Protein AF-A0A6B3HRX5-F1 (afdb_monomer_lite)

Radius of gyration: 20.77 Å; chains: 1; bounding box: 56×28×66 Å

Sequence (94 aa):
MTSTSSARTTAPVATSTITAAASGRWTLGDLPVSRVGFGTMRLPQTGEALVPRAVPRDRAAALAVLRRAVDLGVNHIDTAAFYFSPLRSANELI

pLDDT: mean 89.93, std 13.84, range [40.84, 98.44]

Foldseek 3Di:
DDDDDDDDDDDDDPDDDQALVVQPWDQDPNDIFRPDAAECLCLQFPDDGPDLPTHGDDLVVSLVVVVVNVVSPGDDYHADQSSHDPVDGSVVND

Structure (mmCIF, N/CA/C/O backbone):
data_AF-A0A6B3HRX5-F1
#
_entry.id   AF-A0A6B3HRX5-F1
#
loop_
_atom_site.group_PDB
_atom_site.id
_atom_site.type_symbol
_atom_site.label_atom_id
_atom_site.label_alt_id
_atom_site.label_comp_id
_atom_site.label_asym_id
_atom_site.label_entity_id
_atom_site.label_seq_id
_atom_site.pdbx_PDB_ins_code
_atom_site.Cartn_x
_atom_site.Cartn_y
_atom_site.Cartn_z
_atom_site.occupancy
_atom_site.B_iso_or_equiv
_atom_site.auth_seq_id
_atom_site.auth_comp_id
_atom_site.auth_asym_id
_atom_site.auth_atom_id
_atom_site.pdbx_PDB_model_num
ATOM 1 N N . MET A 1 1 ? 39.309 16.378 50.176 1.00 43.75 1 MET A N 1
ATOM 2 C CA . MET A 1 1 ? 38.266 16.707 49.182 1.00 43.75 1 MET A CA 1
ATOM 3 C C . MET A 1 1 ? 38.325 15.656 48.083 1.00 43.75 1 MET A C 1
ATOM 5 O O . MET A 1 1 ? 39.134 15.779 47.177 1.00 43.75 1 MET A O 1
ATOM 9 N N . THR A 1 2 ? 37.569 14.569 48.213 1.00 40.84 2 THR A N 1
ATOM 10 C CA . THR A 1 2 ? 37.499 13.490 47.216 1.00 40.84 2 THR A CA 1
ATOM 11 C C . THR A 1 2 ? 36.139 13.570 46.532 1.00 40.84 2 THR A C 1
ATOM 13 O O . THR A 1 2 ? 35.115 13.273 47.138 1.00 40.84 2 THR A O 1
ATOM 16 N N . SER A 1 3 ? 36.130 14.045 45.285 1.00 43.94 3 SER A N 1
ATOM 17 C CA . SER A 1 3 ? 34.936 14.098 44.438 1.00 43.94 3 SER A CA 1
ATOM 18 C C . SER A 1 3 ? 34.688 12.731 43.813 1.00 43.94 3 SER A C 1
ATOM 20 O O . SER A 1 3 ? 35.465 12.277 42.975 1.00 43.94 3 SER A O 1
ATOM 22 N N . THR A 1 4 ? 33.594 12.081 44.197 1.00 50.91 4 THR A N 1
ATOM 23 C CA . THR A 1 4 ? 33.126 10.848 43.560 1.00 50.91 4 THR A CA 1
ATOM 24 C C . THR A 1 4 ? 32.260 11.223 42.357 1.00 50.91 4 THR A C 1
ATOM 26 O O . THR A 1 4 ? 31.141 11.708 42.512 1.00 50.91 4 THR A O 1
ATOM 29 N N . SER A 1 5 ? 32.789 11.041 41.145 1.00 59.94 5 SER A N 1
ATOM 30 C CA . SER A 1 5 ? 32.022 11.185 39.902 1.00 59.94 5 SER A CA 1
ATOM 31 C C . SER A 1 5 ? 31.124 9.961 39.720 1.00 59.94 5 SER A C 1
ATOM 33 O O . SER A 1 5 ? 31.615 8.840 39.604 1.00 59.94 5 SER A O 1
ATOM 35 N N . SER A 1 6 ? 29.806 10.169 39.727 1.00 56.75 6 SER A N 1
ATOM 36 C CA . SER A 1 6 ? 28.825 9.107 39.497 1.00 56.75 6 SER A CA 1
ATOM 37 C C . SER A 1 6 ? 28.610 8.937 37.992 1.00 56.75 6 SER A C 1
ATOM 39 O O . SER A 1 6 ? 28.013 9.793 37.332 1.00 56.75 6 SER A O 1
ATOM 41 N N . ALA A 1 7 ? 29.145 7.850 37.436 1.00 60.38 7 ALA A N 1
ATOM 42 C CA . ALA A 1 7 ? 28.953 7.483 36.040 1.00 60.38 7 ALA A CA 1
ATOM 43 C C . ALA A 1 7 ? 27.492 7.069 35.807 1.00 60.38 7 ALA A C 1
ATOM 45 O O . ALA A 1 7 ? 26.960 6.171 36.459 1.00 60.38 7 ALA A O 1
ATOM 46 N N . ARG A 1 8 ? 26.829 7.742 34.864 1.00 61.06 8 ARG A N 1
ATOM 47 C CA . ARG A 1 8 ? 25.448 7.457 34.477 1.00 61.06 8 ARG A CA 1
ATOM 48 C C . ARG A 1 8 ? 25.431 6.234 33.561 1.00 61.06 8 ARG A C 1
ATOM 50 O O . ARG A 1 8 ? 25.730 6.346 32.378 1.00 61.06 8 ARG A O 1
ATOM 57 N N . THR A 1 9 ? 25.079 5.077 34.107 1.00 64.69 9 THR A N 1
ATOM 58 C CA . THR A 1 9 ? 24.845 3.856 33.325 1.00 64.69 9 THR A CA 1
ATOM 59 C C . THR A 1 9 ? 23.580 4.024 32.485 1.00 64.69 9 THR A C 1
ATOM 61 O O . THR A 1 9 ? 22.478 4.119 33.023 1.00 64.69 9 THR A O 1
ATOM 64 N N . THR A 1 10 ? 23.718 4.083 31.160 1.00 64.69 10 THR A N 1
ATOM 65 C CA . THR A 1 10 ? 22.582 4.013 30.232 1.00 64.69 10 THR A CA 1
ATOM 66 C C . THR A 1 10 ? 22.216 2.543 30.029 1.00 64.69 10 THR A C 1
ATOM 68 O O . THR A 1 10 ? 23.030 1.765 29.539 1.00 64.69 10 THR A O 1
ATOM 71 N N . ALA A 1 11 ? 21.011 2.144 30.439 1.00 67.12 11 ALA A N 1
ATOM 72 C CA . ALA A 1 11 ? 20.501 0.801 30.176 1.00 67.12 11 ALA A CA 1
ATOM 73 C C . ALA A 1 11 ? 20.229 0.610 28.667 1.00 67.12 11 ALA A C 1
ATOM 75 O O . ALA A 1 11 ? 19.841 1.573 27.996 1.00 67.12 11 ALA A O 1
ATOM 76 N N . PRO A 1 12 ? 20.407 -0.605 28.117 1.00 70.06 12 PRO A N 1
ATOM 77 C CA . PRO A 1 12 ? 20.089 -0.884 26.722 1.00 70.06 12 PRO A CA 1
ATOM 78 C C . PRO A 1 12 ? 18.584 -0.698 26.480 1.00 70.06 12 PRO A C 1
ATOM 80 O O . PRO A 1 12 ? 17.755 -1.224 27.222 1.00 70.06 12 PRO A O 1
ATOM 83 N N . VAL A 1 13 ? 18.222 0.057 25.439 1.00 71.56 13 VAL A N 1
ATOM 84 C CA . VAL A 1 13 ? 16.822 0.230 25.030 1.00 71.56 13 VAL A CA 1
ATOM 85 C C . VAL A 1 13 ? 16.333 -1.092 24.441 1.00 71.56 13 VAL A C 1
ATOM 87 O O . VAL A 1 13 ? 16.824 -1.537 23.403 1.00 71.56 13 VAL A O 1
ATOM 90 N N . ALA A 1 14 ? 15.371 -1.735 25.103 1.00 73.25 14 ALA A N 1
ATOM 91 C CA . ALA A 1 14 ? 14.706 -2.911 24.559 1.00 73.25 14 ALA A CA 1
ATOM 92 C C . ALA A 1 14 ? 14.066 -2.557 23.206 1.00 73.25 14 ALA A C 1
ATOM 94 O O . ALA A 1 14 ? 13.277 -1.617 23.109 1.00 73.25 14 ALA A O 1
ATOM 95 N N . THR A 1 15 ? 14.416 -3.297 22.152 1.00 78.44 15 THR A N 1
ATOM 96 C CA . THR A 1 15 ? 13.845 -3.086 20.816 1.00 78.44 15 THR A CA 1
ATOM 97 C C . THR A 1 15 ? 12.481 -3.764 20.751 1.00 78.44 15 THR A C 1
ATOM 99 O O . THR A 1 15 ? 12.381 -4.961 20.485 1.00 78.44 15 THR A O 1
ATOM 102 N N . SER A 1 16 ? 11.418 -3.015 21.031 1.00 85.06 16 SER A N 1
ATOM 103 C CA . SER A 1 16 ? 10.054 -3.457 20.749 1.00 85.06 16 SER A CA 1
ATOM 104 C C . SER A 1 16 ? 9.703 -3.179 19.285 1.00 85.06 16 SER A C 1
ATOM 106 O O . SER A 1 16 ? 10.141 -2.194 18.688 1.00 85.06 16 SER A O 1
ATOM 108 N N . THR A 1 17 ? 8.919 -4.070 18.674 1.00 89.25 17 THR A N 1
ATOM 109 C CA . THR A 1 17 ? 8.409 -3.841 17.315 1.00 89.25 17 THR A CA 1
ATOM 110 C C . THR A 1 17 ? 7.365 -2.730 17.360 1.00 89.25 17 THR A C 1
ATOM 112 O O . THR A 1 17 ? 6.348 -2.865 18.038 1.00 89.25 17 THR A O 1
ATOM 115 N N . ILE A 1 18 ? 7.601 -1.646 16.621 1.00 92.62 18 ILE A N 1
ATOM 116 C CA . ILE A 1 18 ? 6.631 -0.559 16.458 1.00 92.62 18 ILE A CA 1
ATOM 117 C C . ILE A 1 18 ? 5.538 -1.025 15.489 1.00 92.62 18 ILE A C 1
ATOM 119 O O . ILE A 1 18 ? 5.833 -1.426 14.364 1.00 92.62 18 ILE A O 1
ATOM 123 N N . THR A 1 19 ? 4.280 -0.963 15.923 1.00 96.56 19 THR A N 1
ATOM 124 C CA . THR A 1 19 ? 3.098 -1.293 15.112 1.00 96.56 19 THR A CA 1
ATOM 125 C C . THR A 1 19 ? 2.268 -0.040 14.838 1.00 96.56 19 THR A C 1
ATOM 127 O O . THR A 1 19 ? 2.380 0.966 15.544 1.00 96.56 19 THR A O 1
ATOM 130 N N . ALA A 1 20 ? 1.387 -0.093 13.841 1.00 97.38 20 ALA A N 1
ATOM 131 C CA . ALA A 1 20 ? 0.470 0.998 13.523 1.00 97.38 20 ALA A CA 1
ATOM 132 C C . ALA A 1 20 ? -0.495 1.312 14.681 1.00 97.38 20 ALA A C 1
ATOM 134 O O . ALA A 1 20 ? -0.939 2.450 14.807 1.00 97.38 20 ALA A O 1
ATOM 135 N N . ALA A 1 21 ? -0.764 0.355 15.578 1.00 94.88 21 ALA A N 1
ATOM 136 C CA . ALA A 1 21 ? -1.581 0.585 16.770 1.00 94.88 21 ALA A CA 1
ATOM 137 C C . ALA A 1 21 ? -0.999 1.680 17.685 1.00 94.88 21 ALA A C 1
ATOM 139 O O . ALA A 1 21 ? -1.760 2.433 18.291 1.00 94.88 21 ALA A O 1
ATOM 140 N N . ALA A 1 22 ? 0.331 1.835 17.727 1.00 96.25 22 ALA A N 1
ATOM 141 C CA . ALA A 1 22 ? 0.992 2.900 18.485 1.00 96.25 22 ALA A CA 1
ATOM 142 C C . ALA A 1 22 ? 0.651 4.309 17.965 1.00 96.25 22 ALA A C 1
ATOM 144 O O . ALA A 1 22 ? 0.801 5.288 18.691 1.00 96.25 22 ALA A O 1
ATOM 145 N N . SER A 1 23 ? 0.158 4.419 16.725 1.00 96.75 23 SER A N 1
ATOM 146 C CA . SER A 1 23 ? -0.313 5.687 16.163 1.00 96.75 23 SER A CA 1
ATOM 147 C C . SER A 1 23 ? -1.704 6.093 16.656 1.00 96.75 23 SER A C 1
ATOM 149 O O . SER A 1 23 ? -2.116 7.222 16.414 1.00 96.75 23 SER A O 1
ATOM 151 N N . GLY A 1 24 ? -2.428 5.213 17.357 1.00 97.12 24 GLY A N 1
ATOM 152 C CA . GLY A 1 24 ? -3.830 5.417 17.713 1.00 97.12 24 GLY A CA 1
ATOM 153 C C . GLY A 1 24 ? -4.780 5.213 16.528 1.00 97.12 24 GLY A C 1
ATOM 154 O O . GLY A 1 24 ? -4.373 4.803 15.439 1.00 97.12 24 GLY A O 1
ATOM 155 N N . ARG A 1 25 ? -6.070 5.494 16.748 1.00 97.38 25 ARG A N 1
ATOM 156 C CA . ARG A 1 25 ? -7.125 5.341 15.733 1.00 97.38 25 ARG A CA 1
ATOM 157 C C . ARG A 1 25 ? -7.772 6.670 15.356 1.00 97.38 25 ARG A C 1
ATOM 159 O O . ARG A 1 25 ? -7.759 7.622 16.136 1.00 97.38 25 ARG A O 1
ATOM 166 N N . TRP A 1 26 ? -8.347 6.711 14.163 1.00 97.44 26 TRP A N 1
ATOM 167 C CA . TRP A 1 26 ? -9.151 7.809 13.638 1.00 97.44 26 TRP A CA 1
ATOM 168 C C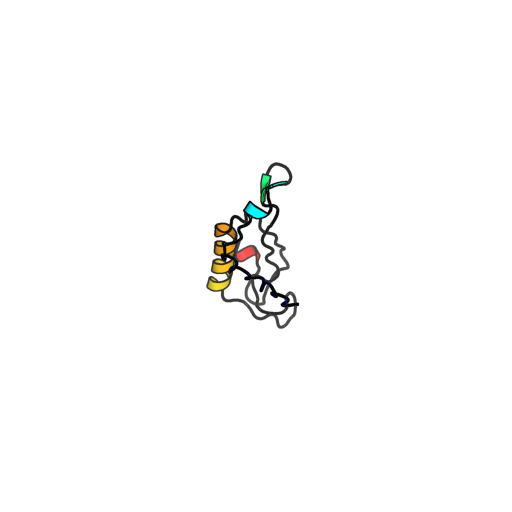 . TRP A 1 26 ? -10.351 7.252 12.870 1.00 97.44 26 TRP A C 1
ATOM 170 O O . TRP A 1 26 ? -10.256 6.170 12.301 1.00 97.44 26 TRP A O 1
ATOM 180 N N . THR A 1 27 ? -11.468 7.974 12.838 1.00 98.00 27 THR A N 1
ATOM 181 C CA . THR A 1 27 ? -12.625 7.596 12.016 1.00 98.00 27 THR A CA 1
ATOM 182 C C . THR A 1 27 ? -12.586 8.395 10.717 1.00 98.00 27 THR A C 1
ATOM 184 O O . THR A 1 27 ? -12.781 9.611 10.724 1.00 98.00 27 THR A O 1
ATOM 187 N N . LEU A 1 28 ? -12.288 7.723 9.605 1.00 96.06 28 LEU A N 1
ATOM 188 C CA . LEU A 1 28 ? -12.289 8.301 8.265 1.00 96.06 28 LEU A CA 1
ATOM 189 C C . LEU A 1 28 ? -13.636 8.007 7.599 1.00 96.06 28 LEU A C 1
ATOM 191 O O . LEU A 1 28 ? -13.883 6.882 7.175 1.00 96.06 28 LEU A O 1
ATO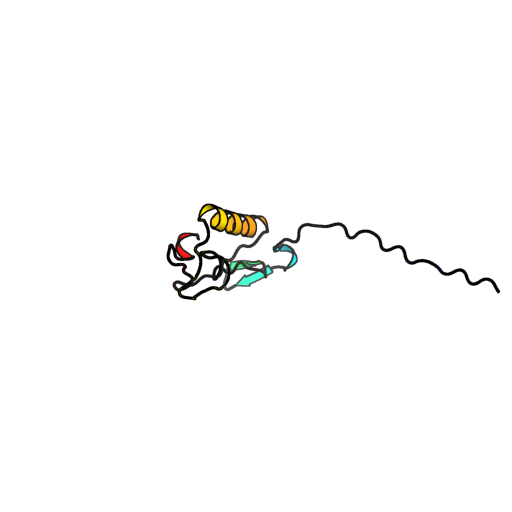M 195 N N . GLY A 1 29 ? -14.513 9.013 7.540 1.00 96.44 29 GLY A N 1
ATOM 196 C CA . GLY A 1 29 ? -15.913 8.796 7.172 1.00 96.44 29 GLY A CA 1
ATOM 197 C C . GLY A 1 29 ? -16.595 7.928 8.227 1.00 96.44 29 GLY A C 1
ATOM 198 O O . GLY A 1 29 ? -16.768 8.359 9.365 1.00 96.44 29 GLY A O 1
ATOM 199 N N . ASP A 1 30 ? -16.926 6.699 7.858 1.00 96.94 30 ASP A N 1
ATOM 200 C CA . ASP A 1 30 ? -17.488 5.645 8.705 1.00 96.94 30 ASP A CA 1
ATOM 201 C C . ASP A 1 30 ? -16.482 4.520 9.030 1.00 96.94 30 ASP A C 1
ATOM 203 O O . ASP A 1 30 ? -16.798 3.598 9.784 1.00 96.94 30 ASP A O 1
ATOM 207 N N . LEU A 1 31 ? -15.245 4.604 8.524 1.00 97.38 31 LEU A N 1
ATOM 208 C CA . LEU A 1 31 ? -14.231 3.560 8.673 1.00 97.38 31 LEU A CA 1
ATOM 209 C C . LEU A 1 31 ? -13.210 3.892 9.777 1.00 97.38 31 LEU A C 1
ATOM 211 O O . LEU A 1 31 ? -12.516 4.909 9.699 1.00 97.38 31 LEU A O 1
ATOM 215 N N . PRO A 1 32 ? -13.038 3.033 10.801 1.00 97.12 32 PRO A N 1
ATOM 216 C CA . PRO A 1 32 ? -11.974 3.201 11.781 1.00 97.12 32 PRO A CA 1
ATOM 217 C C . PRO A 1 32 ? -10.615 2.782 11.203 1.00 97.12 32 PRO A C 1
ATOM 219 O O . PRO A 1 32 ? -10.367 1.608 10.925 1.00 97.12 32 PRO A O 1
ATOM 222 N N . VAL A 1 33 ? -9.691 3.730 11.106 1.00 97.88 33 VAL A N 1
ATOM 223 C CA . VAL A 1 33 ? -8.332 3.530 10.593 1.00 97.88 33 VAL A CA 1
ATOM 224 C C . VAL A 1 33 ? -7.280 3.721 11.684 1.00 97.88 33 VAL A C 1
ATOM 226 O O . VAL A 1 33 ? -7.469 4.502 12.618 1.00 97.88 33 VAL A O 1
ATOM 229 N N . SER A 1 34 ? -6.152 3.017 11.577 1.00 97.81 34 SER A N 1
ATOM 230 C CA . SER A 1 34 ? -4.912 3.433 12.246 1.00 97.81 34 SER A CA 1
ATOM 231 C C . SER A 1 34 ? -4.539 4.837 11.759 1.00 97.81 34 SER A C 1
ATOM 233 O O . SER A 1 34 ? -4.866 5.198 10.633 1.00 97.81 34 SER A O 1
ATOM 235 N N . ARG A 1 35 ? -3.857 5.658 12.560 1.00 96.75 35 ARG A N 1
ATOM 236 C CA . ARG A 1 35 ? -3.435 6.998 12.090 1.00 96.75 35 ARG A CA 1
ATOM 237 C C . ARG A 1 35 ? -2.252 6.955 11.119 1.00 96.75 35 ARG A C 1
ATOM 239 O O . ARG A 1 35 ? -1.955 7.959 10.481 1.00 96.75 35 ARG A O 1
ATOM 246 N N . VAL A 1 36 ? -1.587 5.806 11.007 1.00 97.19 36 VAL A N 1
ATOM 247 C CA . VAL A 1 36 ? -0.528 5.531 10.029 1.00 97.19 36 VAL A CA 1
ATOM 248 C C . VAL A 1 36 ? -1.038 4.560 8.967 1.00 97.19 36 VAL A C 1
ATOM 250 O O . VAL A 1 36 ? -1.505 3.466 9.294 1.00 97.19 36 VAL A O 1
ATOM 253 N N . GLY A 1 37 ? -0.928 4.976 7.705 1.00 97.25 37 GLY A N 1
ATOM 254 C CA . GLY A 1 37 ? -1.246 4.193 6.510 1.00 97.25 37 GLY A CA 1
ATOM 255 C C . GLY A 1 37 ? -0.008 3.768 5.734 1.00 97.25 37 GLY A C 1
ATOM 256 O O . GLY A 1 37 ? 1.120 4.095 6.109 1.00 97.25 37 GLY A O 1
ATOM 257 N N . PHE A 1 38 ? -0.217 3.073 4.616 1.00 98.31 38 PHE A N 1
ATOM 258 C CA . PHE A 1 38 ? 0.864 2.706 3.700 1.00 98.31 38 PHE A CA 1
ATOM 259 C C . PHE A 1 38 ? 0.642 3.315 2.312 1.00 98.31 38 PHE A C 1
ATOM 261 O O . PHE A 1 38 ? -0.296 2.954 1.606 1.00 98.31 38 PHE A O 1
ATOM 268 N N . GLY A 1 39 ? 1.523 4.238 1.923 1.00 98.00 39 GLY A N 1
ATOM 269 C CA . GLY A 1 39 ? 1.523 4.854 0.596 1.00 98.00 39 GLY A CA 1
ATOM 270 C C . GLY A 1 39 ? 2.250 3.997 -0.438 1.00 98.00 39 GLY A C 1
ATOM 271 O O . GLY A 1 39 ? 3.342 3.481 -0.190 1.00 98.00 39 GLY A O 1
ATOM 272 N N . THR A 1 40 ? 1.666 3.874 -1.628 1.00 98.12 40 THR A N 1
ATOM 273 C CA . THR A 1 40 ? 2.128 2.927 -2.659 1.00 98.12 40 THR A CA 1
ATOM 274 C C . THR A 1 40 ? 2.891 3.562 -3.822 1.00 98.12 40 THR A C 1
ATOM 276 O O . THR A 1 40 ? 3.321 2.848 -4.725 1.00 98.12 40 THR A O 1
ATOM 279 N N . MET A 1 41 ? 3.173 4.869 -3.783 1.00 96.62 41 MET A N 1
ATOM 280 C CA . MET A 1 41 ? 3.888 5.592 -4.854 1.00 96.62 41 MET A CA 1
ATOM 281 C C . MET A 1 41 ? 5.209 4.923 -5.281 1.00 96.62 41 MET A C 1
ATOM 283 O O . MET A 1 41 ? 5.557 4.875 -6.461 1.00 96.62 41 MET A O 1
ATOM 287 N N . ARG A 1 42 ? 5.958 4.374 -4.319 1.00 96.12 42 ARG A N 1
ATOM 288 C CA . ARG A 1 42 ? 7.219 3.648 -4.559 1.00 96.12 42 ARG A CA 1
ATOM 289 C C . ARG A 1 42 ? 7.062 2.135 -4.500 1.00 96.12 42 ARG A C 1
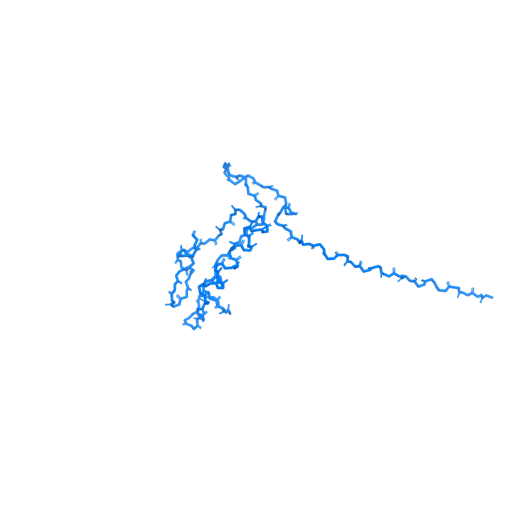ATOM 291 O O . ARG A 1 42 ? 8.056 1.426 -4.554 1.00 96.12 42 ARG A O 1
ATOM 298 N N . LEU A 1 43 ? 5.854 1.606 -4.354 1.00 97.19 43 LEU A N 1
ATOM 299 C CA . LEU A 1 43 ? 5.641 0.167 -4.282 1.00 97.19 43 LEU A CA 1
ATOM 300 C C . LEU A 1 43 ? 6.036 -0.578 -5.576 1.00 97.19 43 LEU A C 1
ATOM 302 O O . LEU A 1 43 ? 6.742 -1.584 -5.455 1.00 97.19 43 LEU A O 1
ATOM 306 N N . PRO A 1 44 ? 5.680 -0.109 -6.792 1.00 96.50 44 PRO A N 1
ATOM 307 C CA . PRO A 1 44 ? 5.983 -0.842 -8.023 1.00 96.50 44 PRO A CA 1
ATOM 308 C C . PRO A 1 44 ? 7.436 -0.674 -8.507 1.00 96.50 44 PRO A C 1
ATOM 310 O O . PRO A 1 44 ? 7.791 -1.233 -9.547 1.00 96.50 44 PRO A O 1
ATOM 313 N N . GLN A 1 45 ? 8.278 0.087 -7.792 1.00 95.75 45 GLN A N 1
ATOM 314 C CA . GLN A 1 45 ? 9.624 0.487 -8.223 1.00 95.75 45 GLN A CA 1
ATOM 315 C C . GLN A 1 45 ? 10.646 0.566 -7.080 1.00 95.75 45 GLN A C 1
ATOM 317 O O . GLN A 1 45 ? 10.296 0.586 -5.899 1.00 95.75 45 GLN A O 1
ATOM 322 N N . THR A 1 46 ? 11.927 0.617 -7.426 1.00 94.00 46 THR A N 1
ATOM 323 C CA . THR A 1 46 ? 13.027 0.943 -6.513 1.00 94.00 46 THR A CA 1
ATOM 324 C C . THR A 1 46 ? 13.670 2.269 -6.918 1.00 94.00 46 THR A C 1
ATOM 326 O O . THR A 1 46 ? 13.689 2.637 -8.090 1.00 94.00 46 THR A O 1
ATOM 329 N N . GLY A 1 47 ? 14.184 3.010 -5.933 1.00 89.69 47 GLY A N 1
ATOM 330 C CA . GLY A 1 47 ? 14.766 4.332 -6.162 1.00 89.69 47 GLY A CA 1
ATOM 331 C C . GLY A 1 47 ? 13.719 5.433 -6.345 1.00 89.69 47 GLY A C 1
ATOM 332 O O . GLY A 1 47 ? 12.705 5.474 -5.640 1.00 89.69 47 GLY A O 1
ATOM 333 N N . GLU A 1 48 ? 14.017 6.367 -7.244 1.00 90.75 48 GLU A N 1
ATOM 334 C CA . GLU A 1 48 ? 13.155 7.505 -7.553 1.00 90.75 48 GLU A CA 1
ATOM 335 C C . GLU A 1 48 ? 11.862 7.054 -8.248 1.00 90.75 48 GLU A C 1
ATOM 337 O O . GLU A 1 48 ? 11.862 6.133 -9.062 1.00 90.75 48 GLU A O 1
ATOM 342 N N . ALA A 1 49 ? 10.750 7.694 -7.889 1.00 90.62 49 ALA A N 1
ATOM 343 C CA . ALA A 1 49 ? 9.430 7.378 -8.416 1.00 90.62 49 ALA A CA 1
ATOM 344 C C . ALA A 1 49 ? 9.027 8.339 -9.531 1.00 90.62 49 ALA A C 1
ATOM 346 O O . ALA A 1 49 ? 9.413 9.502 -9.494 1.00 90.62 49 ALA A O 1
ATOM 347 N N . LEU A 1 50 ? 8.174 7.871 -10.451 1.00 87.94 50 LEU A N 1
ATOM 348 C CA . LEU A 1 50 ? 7.541 8.702 -11.490 1.00 87.94 50 LEU A CA 1
ATOM 349 C C . LEU A 1 50 ? 8.542 9.331 -12.475 1.00 87.94 50 LEU A C 1
ATOM 351 O O . LEU A 1 50 ? 8.295 10.395 -13.037 1.00 87.94 50 LEU A O 1
ATOM 355 N N . VAL A 1 51 ? 9.669 8.654 -12.703 1.00 91.19 51 VAL A N 1
ATOM 356 C CA . VAL A 1 51 ? 10.689 9.052 -13.678 1.00 91.19 51 VAL A CA 1
ATOM 357 C C . VAL A 1 51 ? 10.774 8.034 -14.820 1.00 91.19 51 VAL A C 1
ATOM 359 O O . VAL A 1 51 ? 10.556 6.845 -14.584 1.00 91.19 51 VAL A O 1
ATOM 362 N N . PRO A 1 52 ? 11.163 8.436 -16.049 1.00 86.81 52 PRO A N 1
ATOM 363 C CA . PRO A 1 52 ? 11.247 7.516 -17.193 1.00 86.81 52 PRO A CA 1
ATOM 364 C C . PRO A 1 52 ? 12.164 6.304 -16.973 1.00 86.81 52 PRO A C 1
ATOM 366 O O . PRO A 1 52 ? 11.983 5.264 -17.594 1.00 86.81 52 PRO A O 1
ATOM 369 N N . ARG A 1 53 ? 13.158 6.440 -16.086 1.00 88.62 53 ARG A N 1
ATOM 370 C CA . ARG A 1 53 ? 14.141 5.396 -15.749 1.00 88.62 53 ARG A CA 1
ATOM 371 C C . ARG A 1 53 ? 13.813 4.651 -14.452 1.00 88.62 53 ARG A C 1
ATOM 373 O O . ARG A 1 53 ? 14.707 4.046 -13.864 1.00 88.62 53 ARG A O 1
ATOM 380 N N . ALA A 1 54 ? 12.572 4.731 -13.978 1.00 91.50 54 ALA A N 1
ATOM 381 C CA . ALA A 1 54 ? 12.128 4.003 -12.800 1.00 91.50 54 ALA A CA 1
ATOM 382 C C . ALA A 1 54 ? 12.423 2.505 -12.948 1.00 91.50 54 ALA A C 1
ATOM 384 O O . ALA A 1 54 ? 12.017 1.878 -13.927 1.00 91.50 54 ALA A O 1
ATOM 385 N N . VAL A 1 55 ? 13.117 1.929 -11.966 1.00 95.62 55 VAL A N 1
ATOM 386 C CA . VAL A 1 55 ? 13.476 0.509 -11.977 1.00 95.62 55 VAL A CA 1
ATOM 387 C C . VAL A 1 55 ? 12.323 -0.283 -11.362 1.00 95.62 55 VAL A C 1
ATOM 389 O O . VAL A 1 55 ? 12.011 -0.066 -10.189 1.00 95.62 55 VAL A O 1
ATOM 392 N N . PRO A 1 56 ? 11.667 -1.193 -12.103 1.00 96.12 56 PRO A N 1
ATOM 393 C CA . PRO A 1 56 ? 10.582 -1.996 -11.556 1.00 96.12 56 PRO A CA 1
ATOM 394 C C . PRO A 1 56 ? 11.032 -2.830 -10.353 1.00 96.12 56 PRO A C 1
ATOM 396 O O . PRO A 1 56 ? 12.087 -3.466 -10.380 1.00 96.12 56 PRO A O 1
ATOM 399 N N . ARG A 1 57 ? 10.20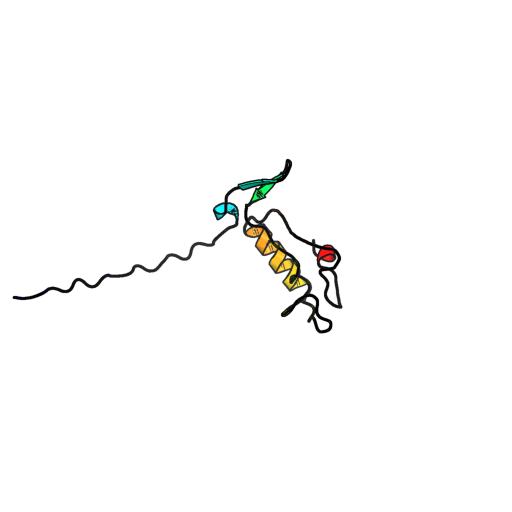5 -2.872 -9.306 1.00 96.44 57 ARG A N 1
ATOM 400 C CA . ARG A 1 57 ? 10.397 -3.808 -8.196 1.00 96.44 57 ARG A CA 1
ATOM 401 C C . ARG A 1 57 ? 9.902 -5.196 -8.609 1.00 96.44 57 ARG A C 1
ATOM 403 O O . ARG A 1 57 ? 8.883 -5.321 -9.289 1.00 96.44 57 ARG A O 1
ATOM 410 N N . ASP A 1 58 ? 10.591 -6.232 -8.136 1.00 96.75 58 ASP A N 1
ATOM 411 C CA . ASP A 1 58 ? 10.084 -7.602 -8.181 1.00 96.75 58 ASP A CA 1
ATOM 412 C C . ASP A 1 58 ? 8.679 -7.715 -7.548 1.00 96.75 58 ASP A C 1
ATOM 414 O O . ASP A 1 58 ? 8.383 -7.119 -6.506 1.00 96.75 58 ASP A O 1
ATOM 418 N N . ARG A 1 59 ? 7.796 -8.504 -8.171 1.00 96.56 59 ARG A N 1
ATOM 419 C CA . ARG A 1 59 ? 6.397 -8.609 -7.728 1.00 96.56 59 ARG A CA 1
ATOM 420 C C . ARG A 1 59 ? 6.296 -9.207 -6.328 1.00 96.56 59 ARG A C 1
ATOM 422 O O . ARG A 1 59 ? 5.523 -8.704 -5.515 1.00 96.56 59 ARG A O 1
ATOM 429 N N . ALA A 1 60 ? 7.048 -10.270 -6.050 1.00 97.81 60 ALA A N 1
ATOM 430 C CA . ALA A 1 60 ? 6.973 -10.962 -4.769 1.00 97.81 60 ALA A CA 1
ATOM 431 C C . ALA A 1 60 ? 7.499 -10.070 -3.640 1.00 97.81 60 ALA A C 1
ATOM 433 O O . ALA A 1 60 ? 6.869 -9.990 -2.585 1.00 97.81 60 ALA A O 1
ATOM 434 N N . ALA A 1 61 ? 8.576 -9.324 -3.891 1.00 97.69 61 ALA A N 1
ATOM 435 C CA . ALA A 1 61 ? 9.093 -8.332 -2.956 1.00 97.69 61 ALA A CA 1
ATOM 436 C C . ALA A 1 61 ? 8.069 -7.222 -2.655 1.00 97.69 61 ALA A C 1
ATOM 438 O O . ALA A 1 61 ? 7.879 -6.861 -1.494 1.00 97.69 61 ALA A O 1
ATOM 439 N N . ALA A 1 62 ? 7.372 -6.697 -3.670 1.00 97.56 62 ALA A N 1
ATOM 440 C CA . ALA A 1 62 ? 6.336 -5.683 -3.461 1.00 97.56 62 ALA A CA 1
ATOM 441 C C . ALA A 1 62 ? 5.173 -6.220 -2.605 1.00 97.56 62 ALA A C 1
ATOM 443 O O . ALA A 1 62 ? 4.762 -5.581 -1.636 1.00 97.56 62 ALA A O 1
ATOM 444 N N . LEU A 1 63 ? 4.699 -7.434 -2.902 1.00 98.12 63 LEU A N 1
ATOM 445 C CA . LEU A 1 63 ? 3.648 -8.088 -2.117 1.00 98.12 63 LEU A CA 1
ATOM 446 C C . LEU A 1 63 ? 4.099 -8.402 -0.684 1.00 98.12 63 LEU A C 1
ATOM 448 O O . LEU A 1 63 ? 3.299 -8.296 0.241 1.00 98.12 63 LEU A O 1
ATOM 452 N N . ALA A 1 64 ? 5.365 -8.769 -0.477 1.00 98.44 64 ALA A N 1
ATOM 453 C CA . ALA A 1 64 ? 5.911 -9.001 0.858 1.00 98.44 64 ALA A CA 1
ATOM 454 C C . ALA A 1 64 ? 5.890 -7.723 1.714 1.00 98.44 64 ALA A C 1
ATOM 456 O O . ALA A 1 64 ? 5.527 -7.783 2.887 1.00 98.44 64 ALA A O 1
ATOM 457 N N . VAL A 1 65 ? 6.201 -6.563 1.125 1.00 97.69 65 VAL A N 1
ATOM 458 C CA . VAL A 1 65 ? 6.106 -5.266 1.818 1.00 97.69 65 VAL A CA 1
ATOM 459 C C . VAL A 1 65 ? 4.657 -4.934 2.180 1.00 97.69 65 VAL A C 1
ATOM 461 O O . VAL A 1 65 ? 4.400 -4.547 3.319 1.00 97.69 65 VAL A O 1
ATOM 464 N N . LEU A 1 66 ? 3.709 -5.124 1.254 1.00 97.94 66 LEU A N 1
ATOM 465 C CA . LEU A 1 66 ? 2.284 -4.902 1.528 1.00 97.94 66 LEU A CA 1
ATOM 466 C C . LEU A 1 66 ? 1.773 -5.795 2.662 1.00 97.94 66 LEU A C 1
ATOM 468 O O . LEU A 1 66 ? 1.158 -5.300 3.604 1.00 97.94 66 LEU A O 1
ATOM 472 N N . ARG A 1 67 ? 2.078 -7.097 2.610 1.00 98.12 67 ARG A N 1
ATOM 473 C CA . ARG A 1 67 ? 1.710 -8.040 3.677 1.00 98.12 67 ARG A CA 1
ATOM 474 C C . ARG A 1 67 ? 2.306 -7.619 5.010 1.00 98.12 67 ARG A C 1
ATOM 476 O O . ARG A 1 67 ? 1.589 -7.559 5.999 1.00 98.12 67 ARG A O 1
ATOM 483 N N . ARG A 1 68 ? 3.578 -7.213 5.021 1.00 98.12 68 ARG A N 1
ATOM 484 C CA . ARG A 1 68 ? 4.219 -6.734 6.245 1.00 98.12 68 ARG A CA 1
ATOM 485 C C . ARG A 1 68 ? 3.547 -5.478 6.806 1.00 98.12 68 ARG A C 1
ATOM 487 O O . ARG A 1 68 ? 3.455 -5.354 8.023 1.00 98.12 68 ARG A O 1
ATOM 494 N N . ALA A 1 69 ? 3.084 -4.557 5.960 1.00 97.81 69 ALA A N 1
ATOM 495 C CA . ALA A 1 69 ? 2.334 -3.388 6.419 1.00 97.81 69 ALA A CA 1
ATOM 496 C C . ALA A 1 69 ? 1.031 -3.807 7.122 1.00 97.81 69 ALA A C 1
ATOM 498 O O . ALA A 1 69 ? 0.752 -3.332 8.225 1.00 97.81 69 ALA A O 1
ATOM 499 N N . VAL A 1 70 ? 0.289 -4.746 6.529 1.00 97.50 70 VAL A N 1
ATOM 500 C CA . VAL A 1 70 ? -0.933 -5.313 7.123 1.00 97.50 70 VAL A CA 1
ATOM 501 C C . VAL A 1 70 ? -0.631 -6.036 8.439 1.00 97.50 70 VAL A C 1
ATOM 503 O O . VAL A 1 70 ? -1.294 -5.769 9.438 1.00 97.50 70 VAL A O 1
ATOM 506 N N . ASP A 1 71 ? 0.419 -6.861 8.492 1.00 97.94 71 ASP A N 1
ATOM 507 C CA . ASP A 1 71 ? 0.848 -7.562 9.715 1.00 97.94 71 ASP A CA 1
ATOM 508 C C . ASP A 1 71 ? 1.229 -6.591 10.845 1.00 97.94 71 ASP A C 1
ATOM 510 O O . ASP A 1 71 ? 1.091 -6.901 12.028 1.00 97.94 71 ASP A O 1
ATOM 514 N N . LEU A 1 72 ? 1.722 -5.400 10.492 1.00 97.62 72 LEU A N 1
ATOM 515 C CA . LEU A 1 72 ? 2.028 -4.322 11.435 1.00 97.62 72 LEU A CA 1
ATOM 516 C C . LEU A 1 72 ? 0.789 -3.504 11.841 1.00 97.62 72 LEU A C 1
ATOM 518 O O . LEU A 1 72 ? 0.920 -2.562 12.625 1.00 97.62 72 LEU A O 1
ATOM 522 N N . GLY A 1 73 ? -0.403 -3.853 11.355 1.00 97.31 73 GLY A N 1
ATOM 523 C CA . GLY A 1 73 ? -1.678 -3.227 11.711 1.00 97.31 73 GLY A CA 1
ATOM 524 C C . GLY A 1 73 ? -2.063 -2.019 10.853 1.00 97.31 73 GLY A C 1
ATOM 525 O O . GLY A 1 73 ? -2.948 -1.249 11.244 1.00 97.31 73 GLY A O 1
ATOM 526 N N . VAL A 1 74 ? -1.408 -1.813 9.706 1.00 98.25 74 VAL A N 1
ATOM 527 C CA . VAL A 1 74 ? -1.901 -0.853 8.710 1.00 98.25 74 VAL A CA 1
ATOM 528 C C . VAL A 1 74 ? -3.191 -1.401 8.111 1.00 98.25 74 VAL A C 1
ATOM 530 O O . VAL A 1 74 ? -3.235 -2.535 7.646 1.00 98.25 74 VAL A O 1
ATOM 533 N N . ASN A 1 75 ? -4.239 -0.580 8.102 1.00 97.56 75 ASN A N 1
ATOM 534 C CA . ASN A 1 75 ? -5.560 -0.962 7.602 1.00 97.56 75 ASN A CA 1
ATOM 535 C C . ASN A 1 75 ? -6.128 0.006 6.551 1.00 97.56 75 ASN A C 1
ATOM 537 O O . ASN A 1 75 ? -7.311 -0.057 6.233 1.00 97.56 75 ASN A O 1
ATOM 541 N N . HIS A 1 76 ? -5.294 0.898 6.019 1.00 97.31 76 HIS A N 1
ATOM 542 C CA . HIS A 1 76 ? -5.628 1.744 4.878 1.00 97.31 76 HIS A CA 1
ATOM 543 C C . HIS A 1 76 ? -4.384 1.959 4.009 1.00 97.31 76 HIS A C 1
ATOM 545 O O . HIS A 1 76 ? -3.273 2.162 4.513 1.00 97.31 76 HIS A O 1
ATOM 551 N N . ILE A 1 77 ? -4.586 1.873 2.695 1.00 97.88 77 ILE A N 1
ATOM 552 C CA . ILE A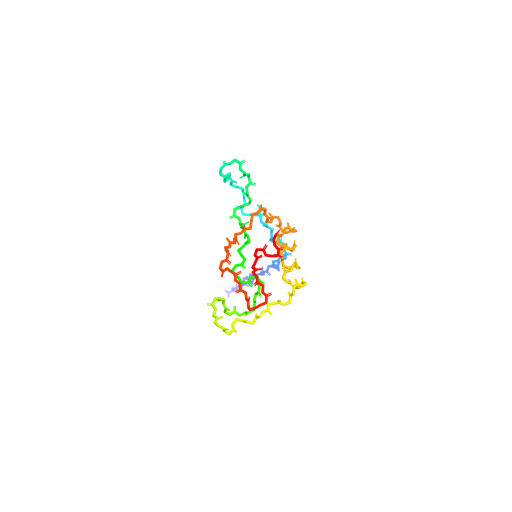 1 77 ? -3.547 1.938 1.667 1.00 97.88 77 ILE A CA 1
ATOM 553 C C . ILE A 1 77 ? -3.835 3.148 0.782 1.00 97.88 77 ILE A C 1
ATOM 555 O O . ILE A 1 77 ? -4.940 3.282 0.264 1.00 97.88 77 ILE A O 1
ATOM 559 N N . ASP A 1 78 ? -2.842 4.015 0.612 1.00 97.50 78 ASP A N 1
ATOM 560 C CA . ASP A 1 78 ? -2.925 5.180 -0.268 1.00 97.50 78 ASP A CA 1
ATOM 561 C C . ASP A 1 78 ? -2.322 4.848 -1.641 1.00 97.50 78 ASP A C 1
ATOM 563 O O . ASP A 1 78 ? -1.205 4.316 -1.750 1.00 97.50 78 ASP A O 1
ATOM 567 N N . THR A 1 79 ? -3.083 5.110 -2.702 1.00 97.75 79 THR A N 1
ATOM 568 C CA . THR A 1 79 ? -2.705 4.761 -4.073 1.00 97.75 79 THR A CA 1
ATOM 569 C C . THR A 1 79 ? -3.288 5.719 -5.104 1.00 97.75 79 THR A C 1
ATOM 571 O O . THR A 1 79 ? -4.199 6.491 -4.815 1.00 97.75 79 THR A O 1
ATOM 574 N N . ALA A 1 80 ? -2.762 5.661 -6.326 1.00 96.56 80 ALA A N 1
ATOM 575 C CA . ALA A 1 80 ? -3.226 6.458 -7.451 1.00 96.56 80 ALA A CA 1
ATOM 576 C C . ALA A 1 80 ? -2.926 5.747 -8.776 1.00 96.56 80 ALA A C 1
ATOM 578 O O . ALA A 1 80 ? -1.894 5.095 -8.923 1.00 96.56 80 ALA A O 1
ATOM 579 N N . ALA A 1 81 ? -3.783 5.952 -9.783 1.00 93.38 81 ALA A N 1
ATOM 580 C CA . ALA A 1 81 ? -3.649 5.306 -11.093 1.00 93.38 81 ALA A CA 1
ATOM 581 C C . ALA A 1 81 ? -2.298 5.582 -11.786 1.00 93.38 81 ALA A C 1
ATOM 583 O O . ALA A 1 81 ? -1.800 4.740 -12.529 1.00 93.38 81 ALA A O 1
ATOM 584 N N . PHE A 1 82 ? -1.683 6.739 -11.519 1.00 92.81 82 PHE A N 1
ATOM 585 C CA . PHE A 1 82 ? -0.391 7.129 -12.088 1.00 92.81 82 PHE A CA 1
ATOM 586 C C . PHE A 1 82 ? 0.822 6.664 -11.261 1.00 92.81 82 PHE A C 1
ATOM 588 O O . PHE A 1 82 ? 1.958 6.966 -11.622 1.00 92.81 82 PHE A O 1
ATOM 595 N N . TYR A 1 83 ? 0.628 5.912 -10.173 1.00 96.00 83 TYR A N 1
ATOM 596 C CA . TYR A 1 83 ? 1.723 5.253 -9.459 1.00 96.00 83 TYR A CA 1
ATOM 597 C C . TYR A 1 83 ? 2.109 3.970 -10.188 1.00 96.00 83 TYR A C 1
ATOM 599 O O . TYR A 1 83 ? 1.630 2.888 -9.862 1.00 96.00 83 TYR A O 1
ATOM 607 N N . PHE A 1 84 ? 2.979 4.082 -11.188 1.00 94.06 84 PHE A N 1
ATOM 608 C CA . PHE A 1 84 ? 3.424 2.943 -11.987 1.00 94.06 84 PHE A CA 1
ATOM 609 C C . PHE A 1 84 ? 4.946 2.885 -12.123 1.00 94.06 84 PHE A C 1
ATOM 611 O O . PHE A 1 84 ? 5.664 3.858 -11.891 1.00 94.06 84 PHE A O 1
ATOM 618 N N . SER A 1 85 ? 5.420 1.708 -12.512 1.00 93.62 85 SER A N 1
ATOM 619 C CA . SER A 1 85 ? 6.721 1.483 -13.134 1.00 93.62 85 SER A CA 1
ATOM 620 C C . SER A 1 85 ? 6.504 0.916 -14.542 1.00 93.62 85 SER A C 1
ATOM 622 O O . SER A 1 85 ? 5.378 0.523 -14.861 1.00 93.62 85 SER A O 1
ATOM 624 N N . PRO A 1 86 ? 7.541 0.811 -15.393 1.00 91.88 86 PRO A N 1
ATOM 625 C CA . PRO A 1 86 ? 7.389 0.267 -16.746 1.00 91.88 86 PRO A CA 1
ATOM 626 C C . PRO A 1 86 ? 6.726 -1.118 -16.839 1.00 91.88 86 PRO A C 1
ATOM 628 O O . PRO A 1 86 ? 6.238 -1.479 -17.903 1.00 91.88 86 PRO A O 1
ATOM 631 N N . LEU A 1 87 ? 6.715 -1.906 -15.754 1.00 93.31 87 LEU A N 1
ATOM 632 C CA . LEU A 1 87 ? 6.115 -3.243 -15.750 1.00 93.31 87 LEU A CA 1
ATOM 633 C C . LEU A 1 87 ? 4.723 -3.328 -15.116 1.00 93.31 87 LEU A C 1
ATOM 635 O O . LEU A 1 87 ? 4.101 -4.373 -15.286 1.00 93.31 87 LEU A O 1
ATOM 639 N N . ARG A 1 88 ? 4.288 -2.350 -14.305 1.00 92.38 88 ARG A N 1
ATOM 640 C CA . ARG A 1 88 ? 3.016 -2.441 -13.554 1.00 92.38 88 ARG A CA 1
ATOM 641 C C . ARG A 1 88 ? 2.603 -1.146 -12.867 1.00 92.38 88 ARG A C 1
ATOM 643 O O . ARG A 1 88 ? 3.453 -0.362 -12.432 1.00 92.38 88 ARG A O 1
ATOM 650 N N . SER A 1 89 ? 1.303 -1.011 -12.644 1.00 94.62 89 SER A N 1
ATOM 651 C CA . SER A 1 89 ? 0.722 -0.068 -11.685 1.00 94.62 89 SER A CA 1
ATOM 652 C C . SER A 1 89 ? 0.777 -0.600 -10.244 1.00 94.62 89 SER A C 1
ATOM 654 O O . SER A 1 89 ? 0.757 -1.809 -10.004 1.00 94.62 89 SER A O 1
ATOM 656 N N . ALA A 1 90 ? 0.807 0.305 -9.262 1.00 97.00 90 ALA A N 1
ATOM 657 C CA . ALA A 1 90 ? 0.568 -0.012 -7.858 1.00 97.00 90 ALA A CA 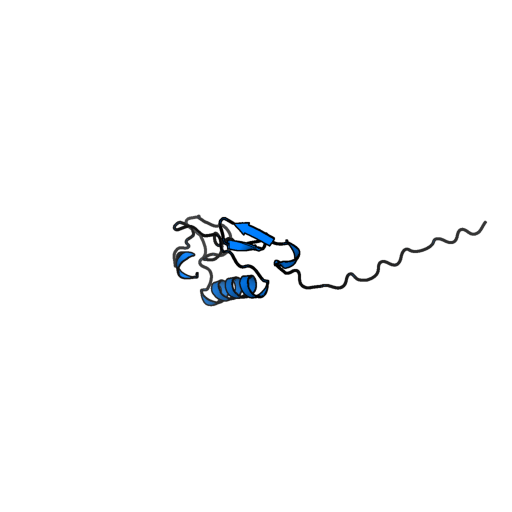1
ATOM 658 C C . ALA A 1 90 ? -0.816 -0.650 -7.648 1.00 97.00 90 ALA A C 1
ATOM 660 O O . ALA A 1 90 ? -0.923 -1.579 -6.855 1.00 97.00 90 ALA A O 1
ATOM 661 N N . ASN A 1 91 ? -1.835 -0.227 -8.403 1.00 95.31 91 ASN A N 1
ATOM 662 C CA . ASN A 1 91 ? -3.204 -0.741 -8.297 1.00 95.31 91 ASN A CA 1
ATOM 663 C C . ASN A 1 91 ? -3.313 -2.239 -8.634 1.00 95.31 91 ASN A C 1
ATOM 665 O O . ASN A 1 91 ? -4.242 -2.891 -8.191 1.00 95.31 91 ASN A O 1
ATOM 669 N N . GLU A 1 92 ? -2.372 -2.809 -9.394 1.00 94.44 92 GLU A N 1
ATOM 670 C CA . GLU A 1 92 ? -2.351 -4.249 -9.716 1.00 94.44 92 GLU A CA 1
ATOM 671 C C . GLU A 1 92 ? -1.820 -5.130 -8.566 1.00 94.44 92 GLU A C 1
ATOM 673 O O . GLU A 1 92 ? -1.710 -6.358 -8.706 1.00 94.44 92 GLU A O 1
ATOM 678 N N . LEU A 1 93 ? -1.370 -4.507 -7.473 1.00 94.56 93 LEU A N 1
ATOM 679 C CA . LEU A 1 93 ? -0.778 -5.170 -6.310 1.00 94.56 93 LEU A CA 1
ATOM 680 C C . LEU A 1 93 ? -1.685 -5.136 -5.073 1.00 94.56 93 LEU A C 1
ATOM 682 O O . LEU A 1 93 ? -1.362 -5.826 -4.105 1.00 94.56 93 LEU A O 1
ATOM 686 N N . ILE A 1 94 ? -2.751 -4.333 -5.101 1.00 91.88 94 ILE A N 1
ATOM 687 C CA . ILE A 1 94 ? -3.666 -4.046 -3.985 1.00 91.88 94 ILE A CA 1
ATOM 688 C C . ILE A 1 94 ? -5.021 -4.666 -4.319 1.00 91.88 94 ILE A C 1
ATOM 690 O O . ILE A 1 94 ? -5.597 -5.305 -3.415 1.00 91.88 94 ILE A O 1
#

Secondary structure (DSSP, 8-state):
---------PPP---PPP-GGGG-EEEETTEEEES--EE-TTTTEESSSSSTTPEEPPHHHHHHHHHHHHHTT---EE--TT-EETTEEGGGG-